Protein AF-A0A8T6RZ55-F1 (afdb_monomer)

Sequence (73 aa):
MTKVRVGDNLVGIMEYAKIMDEVHSMGPMDDEERRVHLLKRTRTYNYLPDQAEDAYADAMLEEYKKLYGDLKG

Mean predicted aligned error: 3.32 Å

Solvent-accessible surface area (backbone atoms only — not comparable to full-atom values): 4338 Å² total; per-residue (Å²): 119,45,79,45,58,40,75,96,41,82,41,78,35,53,61,46,68,60,46,50,51,57,54,57,72,73,52,95,72,55,71,67,63,44,24,55,54,47,37,58,47,47,52,72,63,37,93,69,60,81,94,43,49,67,42,48,18,53,34,50,46,54,52,44,38,67,75,61,53,74,76,75,128

Secondary structure (DSSP, 8-state):
-EEEEETTEEEEETTHHHHHHHHHHT----HHHHHHHHHHHHHHHS---GGGHHHHHHHHHHHHHHHHTT---

Structure (mmCIF, N/CA/C/O backbone):
data_AF-A0A8T6RZ55-F1
#
_entry.id   AF-A0A8T6RZ55-F1
#
loop_
_atom_site.group_PDB
_atom_site.id
_atom_site.type_symbol
_atom_site.label_atom_id
_atom_site.label_alt_id
_atom_site.label_comp_id
_atom_site.label_asym_id
_atom_site.label_entity_id
_atom_site.label_seq_id
_atom_site.pdbx_PDB_ins_code
_atom_site.Cartn_x
_atom_site.Cartn_y
_atom_site.Cartn_z
_atom_site.occupancy
_atom_site.B_iso_or_equiv
_atom_site.auth_seq_id
_atom_site.auth_comp_id
_atom_site.auth_asym_id
_atom_site.auth_atom_id
_atom_site.pdbx_PDB_model_num
ATOM 1 N N . MET A 1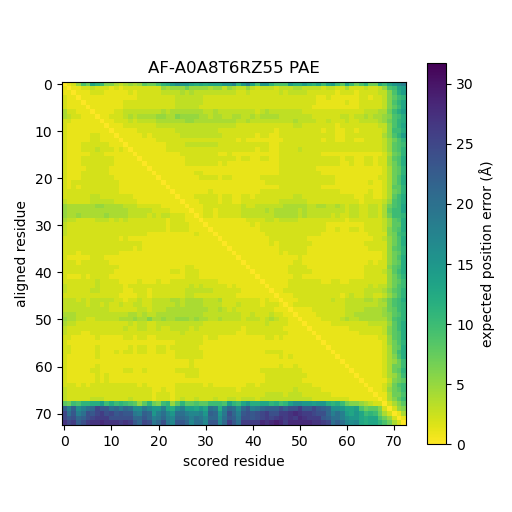 1 ? -12.574 -1.525 -7.690 1.00 77.62 1 MET A N 1
ATOM 2 C CA . MET A 1 1 ? -12.352 -1.482 -6.229 1.00 77.62 1 MET A CA 1
ATOM 3 C C . MET A 1 1 ? -12.079 -2.896 -5.750 1.00 77.62 1 MET A C 1
ATOM 5 O O . MET A 1 1 ? -12.896 -3.769 -6.022 1.00 77.62 1 MET A O 1
ATOM 9 N N . THR A 1 2 ? -10.950 -3.111 -5.078 1.00 96.06 2 THR A N 1
ATOM 10 C CA . THR A 1 2 ? -10.532 -4.419 -4.538 1.00 96.06 2 THR A CA 1
ATOM 11 C C . THR A 1 2 ? -10.633 -4.380 -3.020 1.00 96.06 2 THR A C 1
ATOM 13 O O . THR A 1 2 ? -10.397 -3.330 -2.428 1.00 96.06 2 THR A O 1
ATOM 16 N N . LYS A 1 3 ? -11.012 -5.486 -2.375 1.00 97.44 3 LYS A N 1
ATOM 17 C CA . LYS A 1 3 ? -11.058 -5.552 -0.910 1.00 97.44 3 LYS A CA 1
ATOM 18 C C . LYS A 1 3 ? -9.743 -6.106 -0.374 1.00 97.44 3 LYS A C 1
ATOM 20 O O . LYS A 1 3 ? -9.358 -7.201 -0.763 1.00 97.44 3 LYS A O 1
ATOM 25 N N . VAL A 1 4 ? -9.114 -5.369 0.532 1.00 97.56 4 VAL A N 1
ATOM 26 C CA . VAL A 1 4 ? -7.857 -5.730 1.194 1.00 97.56 4 VAL A CA 1
ATOM 27 C C . VAL A 1 4 ? -8.110 -5.844 2.693 1.00 97.56 4 VAL A C 1
ATOM 29 O O . VAL A 1 4 ? -8.893 -5.079 3.262 1.00 97.56 4 VAL A O 1
ATOM 32 N N . ARG A 1 5 ? -7.483 -6.829 3.335 1.00 97.88 5 ARG A N 1
ATOM 33 C CA . ARG A 1 5 ? -7.541 -6.990 4.787 1.00 97.88 5 ARG A CA 1
ATOM 34 C C . ARG A 1 5 ? -6.489 -6.090 5.433 1.00 97.88 5 ARG A C 1
ATOM 36 O O . ARG 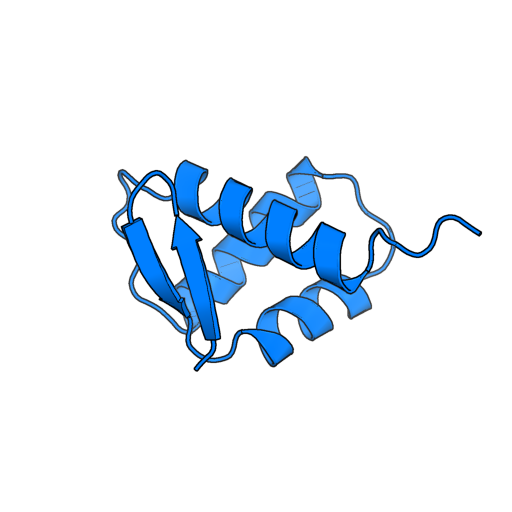A 1 5 ? -5.310 -6.290 5.195 1.00 97.88 5 ARG A O 1
ATOM 43 N N . VAL A 1 6 ? -6.927 -5.122 6.233 1.00 96.88 6 VAL A N 1
ATOM 44 C CA . VAL A 1 6 ? -6.076 -4.168 6.959 1.00 96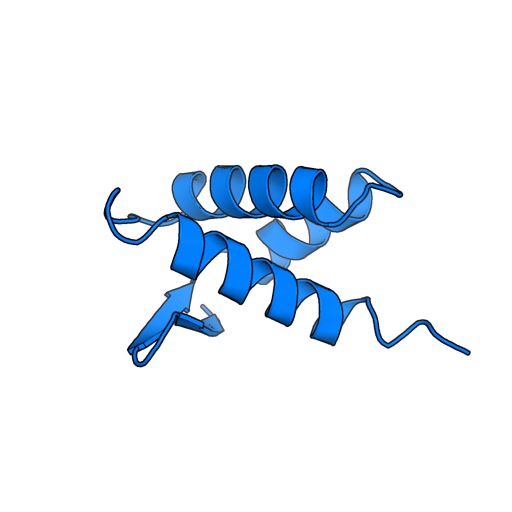.88 6 VAL A CA 1
ATOM 45 C C . VAL A 1 6 ? -6.299 -4.385 8.453 1.00 96.88 6 VAL A C 1
ATOM 47 O O . VAL A 1 6 ? -7.346 -4.009 8.994 1.00 96.88 6 VAL A O 1
ATOM 50 N N . GLY A 1 7 ? -5.349 -5.058 9.106 1.00 92.69 7 GLY A N 1
ATOM 51 C CA . GLY A 1 7 ? -5.572 -5.636 10.433 1.00 92.69 7 GLY A CA 1
ATOM 52 C C . GLY A 1 7 ? -6.784 -6.577 10.411 1.00 92.69 7 GLY A C 1
ATOM 53 O O . GLY A 1 7 ? -6.895 -7.448 9.547 1.00 92.69 7 GLY A O 1
ATOM 54 N N . ASP A 1 8 ? -7.746 -6.353 11.304 1.00 94.31 8 ASP A N 1
ATOM 55 C CA . ASP A 1 8 ? -8.978 -7.155 11.365 1.00 94.31 8 ASP A CA 1
ATOM 56 C C . ASP A 1 8 ? -10.071 -6.699 10.384 1.00 94.31 8 ASP A C 1
ATOM 58 O O . ASP A 1 8 ? -11.077 -7.389 10.190 1.00 94.31 8 ASP A O 1
ATOM 62 N N . ASN A 1 9 ? -9.884 -5.554 9.723 1.00 94.94 9 ASN A N 1
ATOM 63 C CA . ASN A 1 9 ? -10.912 -4.929 8.897 1.00 94.94 9 ASN A CA 1
ATOM 64 C C . ASN A 1 9 ? -10.772 -5.302 7.421 1.00 94.94 9 ASN A C 1
ATOM 66 O O . ASN A 1 9 ? -9.672 -5.397 6.881 1.00 94.94 9 ASN A O 1
ATOM 70 N N . LEU A 1 10 ? -11.906 -5.454 6.734 1.00 97.31 10 LEU A N 1
ATOM 71 C CA . LEU A 1 10 ? -11.941 -5.595 5.280 1.00 97.31 10 LEU A CA 1
ATOM 72 C C . LEU A 1 10 ? -12.248 -4.233 4.649 1.00 97.31 10 LEU A C 1
ATOM 74 O O . LEU A 1 10 ? -13.370 -3.739 4.751 1.00 97.31 10 LEU A O 1
ATOM 78 N N . VAL A 1 11 ? -11.257 -3.639 3.989 1.00 97.19 11 VAL A N 1
ATOM 79 C CA . VAL A 1 11 ? -11.317 -2.275 3.448 1.00 97.19 11 VAL A CA 1
ATOM 80 C C . VAL A 1 11 ? -11.359 -2.312 1.922 1.00 97.19 11 VAL A C 1
ATOM 82 O O . VAL A 1 11 ? -10.653 -3.093 1.290 1.00 97.19 11 VAL A O 1
ATOM 85 N N . GLY A 1 12 ? -12.192 -1.470 1.308 1.00 97.56 12 GLY A N 1
ATOM 86 C CA . GLY A 1 12 ? -12.167 -1.255 -0.139 1.00 97.56 12 GLY A CA 1
ATOM 87 C C . GLY A 1 12 ? -11.040 -0.301 -0.530 1.00 97.56 12 GLY A C 1
ATOM 88 O O . GLY A 1 12 ? -11.047 0.846 -0.100 1.00 97.56 12 GLY A O 1
ATOM 89 N N . ILE A 1 13 ? -10.107 -0.764 -1.362 1.00 98.12 13 ILE A N 1
ATOM 90 C CA . ILE A 1 13 ? -9.017 0.040 -1.916 1.00 98.12 13 ILE A CA 1
ATOM 91 C C . ILE A 1 13 ? -9.370 0.454 -3.349 1.00 98.12 13 ILE A C 1
ATOM 93 O O . ILE A 1 13 ? -9.588 -0.379 -4.246 1.00 98.12 13 ILE A O 1
ATOM 97 N N . MET A 1 14 ? -9.449 1.765 -3.556 1.00 97.94 14 MET A N 1
ATOM 98 C CA . MET A 1 14 ? -9.570 2.410 -4.860 1.00 97.94 14 MET A CA 1
ATOM 99 C C . MET A 1 14 ? -8.227 2.375 -5.584 1.00 97.94 14 MET A C 1
ATOM 101 O O . MET A 1 14 ? -7.178 2.465 -4.948 1.00 97.94 14 MET A O 1
ATOM 105 N N . GLU A 1 15 ? -8.269 2.231 -6.912 1.00 97.69 15 GLU A N 1
ATOM 106 C CA . GLU A 1 15 ? -7.077 2.169 -7.773 1.00 97.69 15 GLU A CA 1
ATOM 107 C C . GLU A 1 15 ? -6.054 1.079 -7.394 1.00 97.69 15 GLU A C 1
ATOM 109 O O . GLU A 1 15 ? -4.884 1.179 -7.743 1.00 97.69 15 GLU A O 1
ATOM 114 N N . TYR A 1 16 ? -6.491 0.005 -6.721 1.00 98.25 16 TYR A N 1
ATOM 115 C CA . TYR A 1 16 ? -5.627 -1.085 -6.244 1.00 98.25 16 TYR A CA 1
ATOM 116 C C . TYR A 1 16 ? -4.631 -1.596 -7.300 1.00 98.25 16 TYR A C 1
ATOM 118 O O . TYR A 1 16 ? -3.430 -1.577 -7.055 1.00 98.25 16 TYR A O 1
ATOM 126 N N . ALA A 1 17 ? -5.111 -2.016 -8.478 1.00 97.44 17 ALA A N 1
ATOM 127 C CA . ALA A 1 17 ? -4.242 -2.576 -9.519 1.00 97.44 17 ALA A CA 1
ATOM 128 C C . ALA A 1 17 ? -3.202 -1.546 -9.979 1.00 97.44 17 ALA A C 1
ATOM 130 O O . ALA A 1 17 ? -2.012 -1.830 -9.998 1.00 97.44 17 ALA A O 1
ATOM 131 N N . LYS A 1 18 ? -3.642 -0.305 -10.212 1.00 97.94 18 LYS A N 1
ATOM 132 C CA . LYS A 1 18 ? -2.768 0.807 -10.584 1.00 97.94 18 LYS A CA 1
ATOM 133 C C . LYS A 1 18 ? -1.684 1.068 -9.535 1.00 97.94 18 LYS A C 1
ATOM 135 O O . LYS A 1 18 ? -0.531 1.249 -9.899 1.00 97.94 18 LYS A O 1
ATOM 140 N N . ILE A 1 19 ? -2.030 1.063 -8.245 1.00 98.38 19 ILE A N 1
ATOM 141 C CA . ILE A 1 19 ? -1.059 1.232 -7.152 1.00 98.38 19 ILE A CA 1
ATOM 142 C C . ILE A 1 19 ? 0.006 0.128 -7.204 1.00 98.38 19 ILE A C 1
ATOM 144 O O . ILE A 1 19 ? 1.197 0.430 -7.120 1.00 98.38 19 ILE A O 1
ATOM 148 N N . MET A 1 20 ? -0.416 -1.131 -7.352 1.00 98.06 20 MET A N 1
ATOM 149 C CA . MET A 1 20 ? 0.492 -2.278 -7.403 1.00 98.06 20 MET A CA 1
ATOM 150 C C . MET A 1 20 ? 1.419 -2.217 -8.620 1.00 98.06 20 MET A C 1
ATOM 152 O O . MET A 1 20 ? 2.631 -2.373 -8.471 1.00 98.06 20 MET A O 1
ATOM 156 N N . ASP A 1 21 ? 0.865 -1.924 -9.796 1.00 98.00 21 ASP A N 1
ATOM 157 C CA . ASP A 1 21 ? 1.602 -1.833 -11.059 1.00 98.00 21 ASP A CA 1
ATOM 158 C C . ASP A 1 21 ? 2.605 -0.677 -11.039 1.00 98.00 21 ASP A C 1
ATOM 160 O O . ASP A 1 21 ? 3.760 -0.840 -11.435 1.00 98.00 21 ASP A O 1
ATOM 164 N N . GLU A 1 22 ? 2.199 0.487 -10.524 1.00 97.81 22 GLU A N 1
ATOM 165 C CA . GLU A 1 22 ? 3.088 1.636 -10.384 1.00 97.81 22 GLU A CA 1
ATOM 166 C C . GLU A 1 22 ? 4.288 1.298 -9.501 1.00 97.81 22 GLU A C 1
ATOM 168 O O . GLU A 1 22 ? 5.413 1.601 -9.889 1.00 97.81 22 GLU A O 1
ATOM 173 N N . VAL A 1 23 ? 4.082 0.661 -8.341 1.00 97.56 23 VAL A N 1
ATOM 174 C CA . VAL A 1 23 ? 5.192 0.275 -7.453 1.00 97.56 23 VAL A CA 1
ATOM 175 C C . VAL A 1 23 ? 6.057 -0.814 -8.080 1.00 97.56 23 VAL A C 1
ATOM 177 O O . VAL A 1 23 ? 7.279 -0.719 -8.003 1.00 97.56 23 VAL A O 1
ATOM 180 N N . HIS A 1 24 ? 5.461 -1.802 -8.753 1.00 97.00 24 HIS A N 1
ATOM 181 C CA . HIS A 1 24 ? 6.212 -2.846 -9.454 1.00 97.00 24 HIS A CA 1
ATOM 182 C C . HIS A 1 24 ? 7.126 -2.260 -10.540 1.00 97.00 24 HIS A C 1
ATOM 184 O O . HIS A 1 24 ? 8.296 -2.627 -10.651 1.00 97.00 24 HIS A O 1
ATOM 190 N N . SER A 1 25 ? 6.618 -1.283 -11.297 1.00 97.31 25 SER A N 1
ATOM 191 C CA . SER A 1 25 ? 7.350 -0.638 -12.392 1.00 97.31 25 SER A CA 1
ATOM 192 C C . SER A 1 25 ? 8.555 0.200 -11.944 1.00 97.31 25 SER A C 1
ATOM 194 O O . SER A 1 25 ? 9.409 0.528 -12.766 1.00 97.31 25 SER A O 1
ATOM 196 N N . MET A 1 26 ? 8.660 0.526 -10.649 1.00 96.19 26 MET A N 1
ATOM 197 C CA . MET A 1 26 ? 9.821 1.229 -10.086 1.00 96.19 26 MET A CA 1
ATOM 198 C C . MET A 1 26 ? 11.069 0.339 -9.994 1.00 96.19 26 MET A C 1
ATOM 200 O O . MET A 1 26 ? 12.163 0.857 -9.783 1.00 96.19 26 MET A O 1
ATOM 204 N N . GLY A 1 27 ? 10.919 -0.975 -10.177 1.00 94.75 27 GLY A N 1
ATOM 205 C CA . GLY A 1 27 ? 12.018 -1.931 -10.164 1.00 94.75 27 GLY A CA 1
ATOM 206 C C . GLY A 1 27 ? 12.313 -2.531 -8.782 1.00 94.75 27 GLY A C 1
ATOM 207 O O . GLY A 1 27 ? 11.518 -2.397 -7.847 1.00 94.75 27 GLY A O 1
ATOM 208 N N . PRO A 1 28 ? 13.438 -3.263 -8.657 1.00 93.81 28 PRO A N 1
ATOM 209 C CA . PRO A 1 28 ? 13.818 -3.925 -7.416 1.00 93.81 28 PRO A CA 1
ATOM 210 C C . PRO A 1 28 ? 14.084 -2.921 -6.292 1.00 93.81 28 PRO A C 1
ATOM 212 O O . PRO A 1 28 ? 14.817 -1.954 -6.471 1.00 93.81 28 PRO A O 1
ATOM 215 N N . MET A 1 29 ? 13.511 -3.201 -5.128 1.00 95.44 29 MET A N 1
ATOM 216 C CA . MET A 1 29 ? 13.674 -2.451 -3.882 1.00 95.44 29 MET A CA 1
ATOM 217 C C . MET A 1 29 ? 13.457 -3.406 -2.709 1.00 95.44 29 MET A C 1
ATOM 219 O O . MET A 1 29 ? 12.883 -4.493 -2.899 1.00 95.44 29 MET A O 1
ATOM 223 N N . ASP A 1 30 ? 13.906 -3.027 -1.518 1.00 95.88 30 ASP A N 1
ATOM 224 C CA . ASP A 1 30 ? 13.612 -3.814 -0.324 1.00 95.88 30 ASP A CA 1
ATOM 225 C C . ASP A 1 30 ? 12.144 -3.655 0.119 1.00 95.88 30 ASP A C 1
ATOM 227 O O . ASP A 1 30 ? 11.349 -2.921 -0.477 1.00 95.88 30 ASP A O 1
ATOM 231 N N . ASP A 1 31 ? 11.736 -4.434 1.118 1.00 96.31 31 ASP A N 1
ATOM 232 C CA . ASP A 1 31 ? 10.353 -4.414 1.590 1.00 96.31 31 ASP A CA 1
ATOM 233 C C . ASP A 1 31 ? 9.976 -3.091 2.270 1.00 96.31 31 ASP A C 1
ATOM 235 O O . ASP A 1 31 ? 8.820 -2.686 2.170 1.00 96.31 31 ASP A O 1
ATOM 239 N N . GLU A 1 32 ? 10.918 -2.405 2.917 1.00 97.19 32 GLU A N 1
ATOM 240 C CA . GLU A 1 32 ? 10.645 -1.160 3.637 1.00 97.19 32 GLU A CA 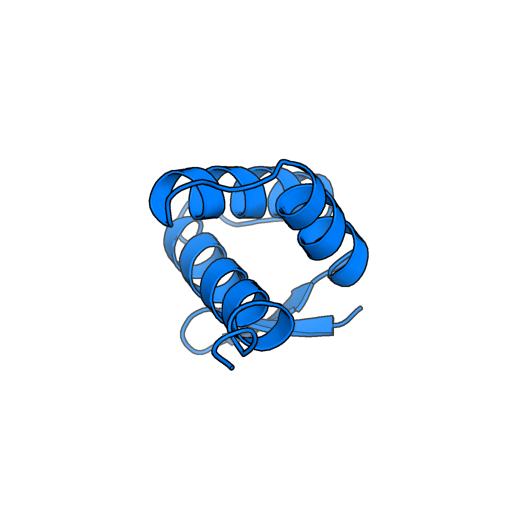1
ATOM 241 C C . GLU A 1 32 ? 10.450 0.002 2.658 1.00 97.19 32 GLU A C 1
ATOM 243 O O . GLU A 1 32 ? 9.452 0.724 2.723 1.00 97.19 32 GLU A O 1
ATOM 248 N N . GLU A 1 33 ? 11.326 0.119 1.661 1.00 97.62 33 GLU A N 1
ATOM 249 C CA . GLU A 1 33 ? 11.156 1.050 0.545 1.00 97.62 33 GLU A CA 1
ATOM 250 C C . GLU A 1 33 ? 9.826 0.796 -0.180 1.00 97.62 33 GLU A C 1
ATOM 252 O O . GLU A 1 33 ? 9.080 1.731 -0.507 1.00 97.62 33 GLU A O 1
ATOM 257 N N . ARG A 1 34 ? 9.468 -0.481 -0.370 1.00 97.69 34 ARG A N 1
ATOM 258 C CA . ARG A 1 34 ? 8.198 -0.858 -0.994 1.00 97.69 34 ARG A CA 1
ATOM 259 C C . ARG A 1 34 ? 6.990 -0.457 -0.150 1.00 97.69 34 ARG A C 1
ATOM 261 O O . ARG A 1 34 ? 6.029 0.071 -0.715 1.00 97.69 34 ARG A O 1
ATOM 268 N N . ARG A 1 35 ? 7.031 -0.654 1.174 1.00 98.00 35 ARG A N 1
ATOM 269 C CA . ARG A 1 35 ? 5.980 -0.213 2.117 1.00 98.00 35 ARG A CA 1
ATOM 270 C C . ARG A 1 35 ? 5.718 1.280 1.973 1.00 98.00 35 ARG A C 1
ATOM 272 O O . ARG A 1 35 ? 4.571 1.679 1.765 1.00 98.00 35 ARG A O 1
ATOM 279 N N . VAL A 1 36 ? 6.775 2.093 1.975 1.00 98.31 36 VAL A N 1
ATOM 280 C CA . VAL A 1 36 ? 6.677 3.553 1.813 1.00 98.31 36 VAL A CA 1
ATOM 281 C C . VAL A 1 36 ? 6.020 3.921 0.479 1.00 98.31 36 VAL A C 1
ATOM 283 O O . VAL A 1 36 ? 5.115 4.763 0.425 1.00 98.31 36 VAL A O 1
ATOM 286 N N . HIS A 1 37 ? 6.432 3.279 -0.616 1.00 98.44 37 HIS A N 1
ATOM 287 C CA . HIS A 1 37 ? 5.892 3.557 -1.945 1.00 98.44 37 HIS A CA 1
ATOM 288 C C . HIS A 1 37 ? 4.435 3.126 -2.130 1.00 98.44 37 HIS A C 1
ATOM 290 O O . HIS A 1 37 ? 3.679 3.851 -2.791 1.00 98.44 37 HIS A O 1
ATOM 296 N N . LEU A 1 38 ? 4.039 1.992 -1.551 1.00 98.44 38 LEU A N 1
ATOM 297 C CA . LEU A 1 38 ? 2.659 1.511 -1.545 1.00 98.44 38 LEU A CA 1
ATOM 298 C C . LEU A 1 38 ? 1.768 2.421 -0.701 1.00 98.44 38 LEU A C 1
ATOM 300 O O . LEU A 1 38 ? 0.721 2.862 -1.177 1.00 98.44 38 LEU A O 1
ATOM 304 N N . LEU A 1 39 ? 2.196 2.772 0.513 1.00 98.38 39 LEU A N 1
ATOM 305 C CA . LEU A 1 39 ? 1.435 3.629 1.421 1.00 98.38 39 LEU A CA 1
ATOM 306 C C . LEU A 1 39 ? 1.181 5.013 0.810 1.00 98.38 39 LEU A C 1
ATOM 308 O O . LEU A 1 39 ? 0.039 5.476 0.766 1.00 98.38 39 LEU A O 1
ATOM 312 N N . LYS A 1 40 ? 2.224 5.645 0.252 1.00 98.25 40 LYS A N 1
ATOM 313 C CA . LYS A 1 40 ? 2.127 6.962 -0.400 1.00 98.25 40 LYS A CA 1
ATOM 314 C C . LYS A 1 40 ? 1.079 6.982 -1.518 1.00 98.25 40 LYS A C 1
ATOM 316 O O . LYS A 1 40 ? 0.296 7.927 -1.628 1.00 98.25 40 LYS A O 1
ATOM 321 N N . ARG A 1 41 ? 1.047 5.941 -2.349 1.00 98.19 41 ARG A N 1
ATOM 322 C CA . ARG A 1 41 ? 0.088 5.831 -3.459 1.00 98.19 41 ARG A CA 1
ATOM 323 C C . ARG A 1 41 ? -1.305 5.469 -2.977 1.00 98.19 41 ARG A C 1
ATOM 325 O O . ARG A 1 41 ? -2.274 6.061 -3.435 1.00 98.19 41 ARG A O 1
ATOM 332 N N . THR A 1 42 ? -1.411 4.583 -1.992 1.00 98.12 42 THR A N 1
ATOM 333 C CA . THR A 1 42 ? -2.696 4.236 -1.373 1.00 98.12 42 THR A CA 1
ATOM 334 C C . THR A 1 42 ? -3.367 5.482 -0.799 1.00 98.12 42 THR A C 1
ATOM 336 O O . THR A 1 42 ? -4.528 5.727 -1.117 1.00 98.12 42 THR A O 1
ATOM 339 N N . ARG A 1 43 ?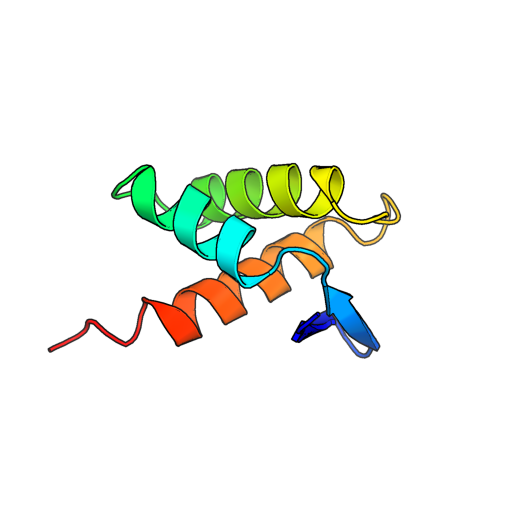 -2.615 6.335 -0.088 1.00 97.44 43 ARG A N 1
ATOM 340 C CA . ARG A 1 43 ? -3.072 7.639 0.427 1.00 97.44 43 ARG A CA 1
ATOM 341 C C . ARG A 1 43 ? -3.434 8.657 -0.660 1.00 97.44 43 ARG A C 1
ATOM 343 O O . ARG A 1 43 ? -4.225 9.558 -0.413 1.00 97.44 43 ARG A O 1
ATOM 350 N N . THR A 1 44 ? -2.887 8.522 -1.868 1.00 97.25 44 THR A N 1
ATOM 351 C CA . THR A 1 44 ? -3.238 9.407 -2.994 1.00 97.25 44 THR A CA 1
ATOM 352 C C . THR A 1 44 ? -4.668 9.159 -3.481 1.00 97.25 44 THR A C 1
ATOM 354 O O . THR A 1 44 ? -5.348 10.094 -3.894 1.00 97.25 44 THR A O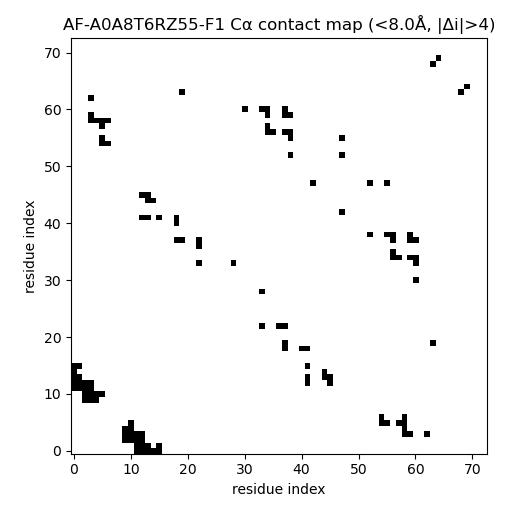 1
ATOM 357 N N . TYR A 1 45 ? -5.136 7.909 -3.412 1.00 95.50 45 TYR A N 1
ATOM 358 C CA . TYR A 1 45 ? -6.447 7.501 -3.931 1.00 95.50 45 TYR A CA 1
ATOM 359 C C . TYR A 1 45 ? -7.474 7.167 -2.840 1.00 95.50 45 TYR A C 1
ATOM 361 O O . TYR A 1 45 ? -8.655 7.004 -3.142 1.00 95.50 45 TYR A O 1
ATOM 369 N N . ASN A 1 46 ? -7.044 7.046 -1.582 1.00 96.44 46 ASN A N 1
ATOM 370 C CA . ASN A 1 46 ? -7.867 6.611 -0.457 1.00 96.44 46 ASN A CA 1
ATOM 371 C C . ASN A 1 46 ? -7.569 7.463 0.782 1.00 96.44 46 ASN A C 1
ATOM 373 O O . ASN A 1 46 ? -6.443 7.910 0.986 1.00 96.44 46 ASN A O 1
ATOM 377 N N . TYR A 1 47 ? -8.567 7.644 1.645 1.00 94.75 47 TYR A N 1
ATOM 378 C CA . TYR A 1 47 ? -8.343 8.198 2.978 1.00 94.75 47 TYR A CA 1
ATOM 379 C C . TYR A 1 47 ? -7.778 7.118 3.905 1.00 94.75 47 TYR A C 1
ATOM 381 O O . TYR A 1 47 ? -8.370 6.046 4.036 1.00 94.75 47 TYR A O 1
ATOM 389 N N . LEU A 1 48 ? -6.658 7.415 4.563 1.00 95.12 48 LEU A N 1
ATOM 390 C CA . LEU A 1 48 ? -6.039 6.554 5.566 1.00 95.12 48 LEU A CA 1
ATOM 391 C C . LEU A 1 48 ? -5.981 7.329 6.885 1.00 95.12 48 LEU A C 1
ATOM 393 O O . LEU A 1 48 ? -5.402 8.417 6.902 1.00 95.12 48 LEU A O 1
ATOM 397 N N . PRO A 1 49 ? -6.549 6.797 7.979 1.00 94.25 49 PRO A N 1
ATOM 398 C CA . PRO A 1 49 ? -6.315 7.342 9.308 1.00 94.25 49 PRO A CA 1
ATOM 399 C C . PRO A 1 49 ? -4.829 7.233 9.661 1.00 94.25 49 PRO A C 1
ATOM 401 O O . PRO A 1 49 ? -4.254 6.156 9.512 1.00 94.25 49 PRO A O 1
ATOM 404 N N . ASP A 1 50 ? -4.235 8.301 10.194 1.00 94.44 50 ASP A N 1
ATOM 405 C CA . ASP A 1 50 ? -2.801 8.334 10.539 1.00 94.44 50 ASP A CA 1
ATOM 406 C C . ASP A 1 50 ? -2.406 7.199 11.505 1.00 94.44 50 ASP A C 1
ATOM 408 O O . ASP A 1 50 ? -1.347 6.592 11.395 1.00 94.44 50 ASP A O 1
ATOM 412 N N . GLN A 1 51 ? -3.319 6.831 12.407 1.00 95.00 51 GLN A N 1
ATOM 413 C CA . GLN A 1 51 ? -3.132 5.760 13.396 1.00 95.00 51 GLN A CA 1
ATOM 414 C C . GLN A 1 51 ? -3.040 4.354 12.777 1.00 95.00 51 GLN A C 1
ATOM 416 O O . GLN A 1 51 ? -2.672 3.406 13.463 1.00 95.00 51 GLN A O 1
ATOM 421 N N . ALA A 1 52 ? -3.440 4.204 11.513 1.00 95.81 52 ALA A N 1
ATOM 422 C CA . ALA A 1 52 ? -3.519 2.927 10.813 1.00 95.81 52 ALA A CA 1
ATOM 423 C C . ALA A 1 52 ? -2.498 2.810 9.670 1.00 95.81 52 ALA A C 1
ATOM 425 O O . ALA A 1 52 ? -2.519 1.806 8.963 1.00 95.81 52 ALA A O 1
ATOM 426 N N . GLU A 1 53 ? -1.625 3.802 9.465 1.00 95.94 53 GLU A N 1
ATOM 427 C CA . GLU A 1 53 ? -0.675 3.829 8.343 1.00 95.94 53 GLU A CA 1
ATOM 428 C C . GLU A 1 53 ? 0.150 2.549 8.221 1.00 95.94 53 GLU A C 1
ATOM 430 O O . GLU A 1 53 ? 0.196 1.963 7.139 1.00 95.94 53 GLU A O 1
ATOM 435 N N . ASP A 1 54 ? 0.722 2.076 9.329 1.00 97.25 54 ASP A N 1
ATOM 436 C CA . ASP A 1 54 ? 1.521 0.849 9.344 1.00 97.25 54 ASP A CA 1
ATOM 437 C C . ASP A 1 54 ? 0.695 -0.372 8.933 1.00 97.25 54 ASP A C 1
ATOM 439 O O . ASP A 1 54 ? 1.127 -1.159 8.093 1.00 97.25 54 ASP A O 1
ATOM 443 N N . ALA A 1 55 ? -0.542 -0.484 9.429 1.00 98.00 55 ALA A N 1
ATOM 444 C CA . ALA A 1 55 ? -1.433 -1.582 9.065 1.00 98.00 55 ALA A CA 1
ATOM 445 C C . ALA A 1 55 ? -1.778 -1.571 7.566 1.00 98.00 55 ALA A C 1
ATOM 447 O O . ALA A 1 55 ? -1.888 -2.631 6.950 1.00 98.00 55 ALA A O 1
ATOM 448 N N . TYR A 1 56 ? -1.944 -0.388 6.963 1.00 98.25 56 TYR A N 1
ATOM 449 C CA . TYR A 1 56 ? -2.138 -0.266 5.515 1.00 98.25 56 TYR A CA 1
ATOM 450 C C . TYR A 1 56 ? -0.866 -0.605 4.738 1.00 98.25 56 TYR A C 1
ATOM 452 O O . TYR A 1 56 ? -0.954 -1.277 3.712 1.00 98.25 56 TYR A O 1
ATOM 460 N N . ALA A 1 57 ? 0.299 -0.147 5.196 1.00 97.88 57 ALA A N 1
ATOM 461 C CA . ALA A 1 57 ? 1.573 -0.434 4.548 1.00 97.88 57 ALA A CA 1
ATOM 462 C C . ALA A 1 57 ? 1.854 -1.943 4.517 1.00 97.88 57 ALA A C 1
ATOM 464 O O . ALA A 1 57 ? 2.188 -2.482 3.459 1.00 97.88 57 ALA A O 1
ATOM 465 N N . ASP A 1 58 ? 1.634 -2.626 5.641 1.00 98.06 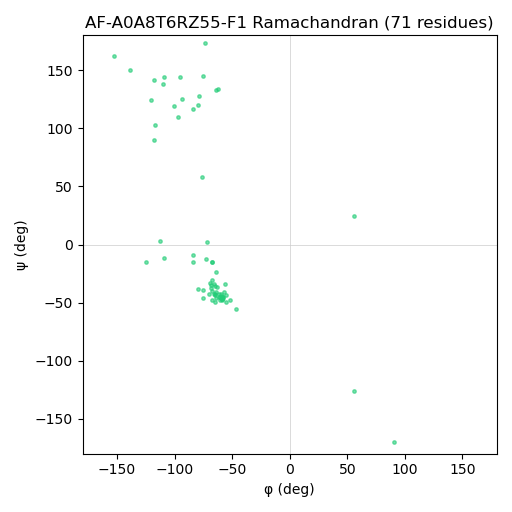58 ASP A N 1
ATOM 466 C CA . ASP A 1 58 ? 1.809 -4.073 5.769 1.00 98.06 58 ASP A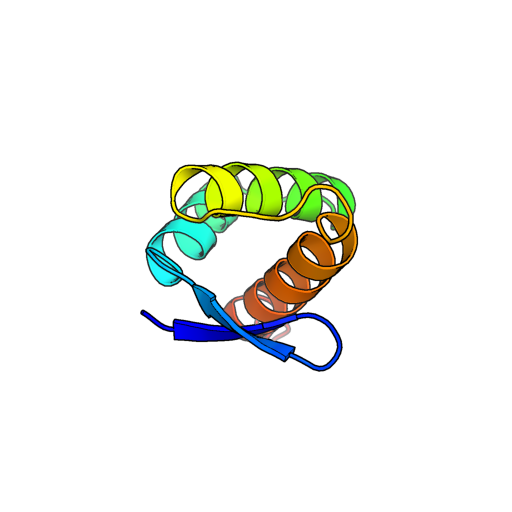 CA 1
ATOM 467 C C . ASP A 1 58 ? 0.820 -4.831 4.884 1.00 98.06 58 ASP A C 1
ATOM 469 O O . ASP A 1 58 ? 1.226 -5.660 4.070 1.00 98.06 58 ASP A O 1
ATOM 473 N N . ALA A 1 59 ? -0.467 -4.482 4.957 1.00 98.12 59 ALA A N 1
ATOM 474 C CA . ALA A 1 59 ? -1.502 -5.108 4.142 1.00 98.12 59 ALA A CA 1
ATOM 475 C C . ALA A 1 59 ? -1.239 -4.948 2.637 1.00 98.12 59 ALA A C 1
ATOM 477 O O . ALA A 1 59 ? -1.346 -5.905 1.871 1.00 98.12 59 ALA A O 1
ATOM 478 N N . MET A 1 60 ? -0.861 -3.748 2.192 1.00 98.31 60 MET A N 1
ATOM 479 C CA . MET A 1 60 ? -0.558 -3.512 0.781 1.00 98.31 60 MET A CA 1
ATOM 480 C C . MET A 1 60 ? 0.718 -4.241 0.348 1.00 98.31 60 MET A C 1
ATOM 482 O O . MET A 1 60 ? 0.778 -4.726 -0.781 1.00 98.31 60 MET A O 1
ATOM 486 N N . LEU A 1 61 ? 1.727 -4.361 1.219 1.00 98.06 61 LEU A N 1
ATOM 487 C CA . LEU A 1 61 ? 2.924 -5.152 0.927 1.00 98.06 61 LEU A CA 1
ATOM 488 C C . LEU A 1 61 ? 2.589 -6.643 0.790 1.00 98.06 61 LEU A C 1
ATOM 490 O O . LEU A 1 61 ? 3.096 -7.295 -0.123 1.00 98.06 61 LEU A O 1
ATOM 494 N N . GLU A 1 62 ? 1.747 -7.191 1.667 1.00 97.38 62 GLU A N 1
ATOM 495 C CA . GLU A 1 62 ? 1.283 -8.578 1.565 1.00 97.38 62 GLU A CA 1
ATOM 496 C C . GLU A 1 62 ? 0.565 -8.834 0.240 1.00 97.38 62 GLU A C 1
ATOM 498 O O . GLU A 1 62 ? 0.857 -9.809 -0.449 1.00 97.38 62 GLU A O 1
ATOM 503 N N . GLU A 1 63 ? -0.344 -7.943 -0.143 1.00 97.50 63 GLU A N 1
ATOM 504 C CA . GLU A 1 63 ? -1.068 -8.035 -1.408 1.00 97.50 63 GLU A CA 1
ATOM 505 C C . GLU A 1 63 ? -0.138 -7.903 -2.624 1.00 97.50 63 GLU A C 1
ATOM 507 O O . GLU A 1 63 ? -0.242 -8.683 -3.573 1.00 97.50 63 GLU A O 1
ATOM 512 N N . TYR A 1 64 ? 0.840 -6.994 -2.574 1.00 97.44 64 TYR A N 1
ATOM 513 C CA . TYR A 1 64 ? 1.878 -6.894 -3.600 1.00 97.44 64 TYR A CA 1
ATOM 514 C C . TYR A 1 64 ? 2.650 -8.212 -3.739 1.00 97.44 64 TYR A C 1
ATOM 516 O O . TYR A 1 64 ? 2.869 -8.700 -4.848 1.00 97.44 64 TYR A O 1
ATOM 524 N N . LYS A 1 65 ? 3.055 -8.815 -2.615 1.00 95.38 65 LYS A N 1
ATOM 525 C CA . LYS A 1 65 ? 3.774 -10.095 -2.603 1.00 95.38 65 LYS A CA 1
ATOM 526 C C . LYS A 1 65 ? 2.908 -11.245 -3.118 1.00 95.38 65 LYS A C 1
ATOM 528 O O . LYS A 1 65 ? 3.440 -12.108 -3.799 1.00 95.38 65 LYS A O 1
ATOM 533 N N . LYS A 1 66 ? 1.596 -11.252 -2.876 1.00 94.81 66 LYS A N 1
ATOM 534 C CA . LYS A 1 66 ? 0.684 -12.241 -3.484 1.00 94.81 66 LYS A CA 1
ATOM 535 C C . LYS A 1 66 ? 0.601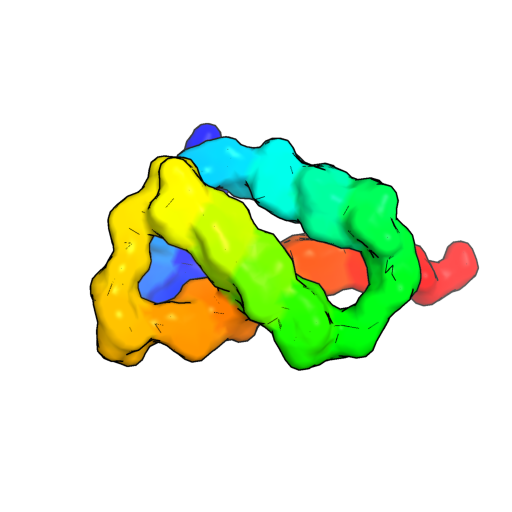 -12.088 -5.001 1.00 94.81 66 LYS A C 1
ATOM 537 O O . LYS A 1 66 ? 0.484 -13.077 -5.709 1.00 94.81 66 LYS A O 1
ATOM 542 N N . LEU A 1 67 ? 0.657 -10.854 -5.500 1.00 94.88 67 LEU A N 1
ATOM 543 C CA . LEU A 1 67 ? 0.536 -10.575 -6.929 1.00 94.88 67 LEU A CA 1
ATOM 544 C C . LEU A 1 67 ? 1.841 -10.827 -7.702 1.00 94.88 67 LEU A C 1
ATOM 546 O O . LEU A 1 67 ? 1.801 -11.318 -8.826 1.00 94.88 67 LEU A O 1
ATOM 550 N N . TYR A 1 68 ? 2.989 -10.498 -7.101 1.00 92.31 68 TYR A N 1
ATOM 551 C CA . TYR A 1 68 ? 4.293 -10.472 -7.780 1.00 92.31 68 TYR A CA 1
ATOM 552 C C . TYR A 1 68 ? 5.379 -11.335 -7.126 1.00 92.31 68 TYR A C 1
ATOM 554 O O . TYR A 1 68 ? 6.417 -11.587 -7.733 1.00 92.31 68 TYR A O 1
ATOM 562 N N . GLY A 1 69 ? 5.177 -11.764 -5.882 1.00 76.50 69 GLY A N 1
ATOM 563 C CA . GLY A 1 69 ? 6.134 -12.549 -5.097 1.00 76.50 69 GLY A CA 1
ATOM 564 C C . GLY A 1 69 ? 6.091 -14.054 -5.365 1.00 76.50 69 GLY A C 1
ATOM 565 O O . GLY A 1 69 ? 7.070 -14.729 -5.053 1.00 76.50 69 GLY A O 1
ATOM 566 N N . ASP A 1 70 ? 5.037 -14.562 -6.016 1.00 53.75 70 ASP A N 1
ATOM 567 C CA . ASP A 1 70 ? 4.987 -15.937 -6.548 1.00 53.75 70 ASP A CA 1
ATOM 568 C C . ASP A 1 70 ? 5.897 -16.136 -7.779 1.00 53.75 70 ASP A C 1
ATOM 570 O O . ASP A 1 70 ? 6.029 -17.247 -8.289 1.00 53.75 70 ASP A O 1
ATOM 574 N N . LEU A 1 71 ? 6.640 -15.106 -8.208 1.00 46.66 71 LEU A N 1
ATOM 575 C CA . LEU A 1 71 ? 7.820 -15.260 -9.065 1.00 46.66 71 LEU A CA 1
ATOM 576 C C . LEU A 1 71 ? 9.024 -15.766 -8.247 1.00 46.66 71 LEU A C 1
ATOM 578 O O . LEU A 1 71 ? 10.083 -15.139 -8.180 1.00 46.66 71 LEU A O 1
ATOM 582 N N . LYS A 1 72 ? 8.864 -16.929 -7.613 1.00 36.94 72 LYS A N 1
ATOM 583 C CA . LYS A 1 72 ? 9.980 -17.810 -7.259 1.00 36.94 72 LYS A CA 1
ATOM 584 C C . LYS A 1 72 ? 9.797 -19.134 -7.991 1.00 36.94 72 LYS A C 1
ATOM 586 O O . LYS A 1 72 ? 9.179 -20.061 -7.474 1.00 36.94 72 LYS A O 1
ATOM 591 N N . GLY A 1 73 ? 10.370 -19.180 -9.190 1.00 37.62 73 GLY A N 1
ATOM 592 C CA . GLY A 1 73 ? 10.468 -20.338 -10.075 1.00 37.62 73 GLY A CA 1
ATOM 593 C C . GLY A 1 73 ? 11.009 -19.915 -11.425 1.00 37.62 73 GLY A C 1
ATOM 594 O O . GLY A 1 73 ? 10.173 -19.536 -12.268 1.00 37.62 73 GLY A O 1
#

Nearest PDB structures (foldseek):
  8tqv-assembly1_A  TM=4.546E-01  e=9.018E-01  Mycobacterium tuberculosis H37Rv
  8u8u-assembly1_E  TM=5.686E-01  e=3.030E+00  Homo sapiens
  1cf7-assembly1_B  TM=5.374E-01  e=2.526E+00  Homo sapiens
  8tqv-assembly2_B  TM=4.580E-01  e=1.149E+00  Mycobacterium tuberculosis H37Rv
  3tdz-assembly1_C  TM=4.864E-01  e=6.269E+00  Homo sapiens

Foldseek 3Di:
DDWWCQPPDTDDQPCLVVLLVVLVVVDDDDLVVSLVSSLVVSVVRDDDDPVRSNSSSVRSSVVSCVVPVVPPD

pLDDT: mean 93.38, std 12.57, range [36.94, 98.44]

Radius of gyration: 11.5 Å; Cα contacts (8 Å, |Δi|>4): 65; chains: 1; bounding box: 26×30×26 Å